Protein AF-A0A933CVE8-F1 (afdb_monomer_lite)

Sequence (75 aa):
MGRKKRGGYIFETYAGDHPPYHVHIYKGTQYIGRFDIENQRPMDADLPAQILRYLEELGYKKLERADIGWPRRKQ

pLDDT: mean 87.7, std 14.99, range [44.75, 98.0]

Structure (mmCIF, N/CA/C/O backbone):
data_AF-A0A933CVE8-F1
#
_entry.id   AF-A0A933CVE8-F1
#
loop_
_atom_site.group_PDB
_atom_site.id
_atom_site.type_symbol
_atom_site.label_atom_id
_atom_site.label_alt_id
_atom_site.label_comp_id
_atom_site.label_asym_id
_atom_site.label_entity_id
_atom_site.label_seq_id
_atom_site.pdbx_PDB_ins_code
_atom_site.Cartn_x
_atom_site.Cartn_y
_atom_site.Cartn_z
_atom_site.occupancy
_atom_site.B_iso_or_equiv
_atom_site.auth_seq_id
_atom_site.auth_comp_id
_atom_site.auth_asym_id
_atom_site.auth_atom_id
_atom_site.pdbx_PDB_model_num
ATOM 1 N N . MET A 1 1 ? 10.800 -7.974 6.120 1.00 74.56 1 MET A N 1
ATOM 2 C CA . MET A 1 1 ? 9.418 -7.758 6.598 1.00 74.56 1 MET A CA 1
ATOM 3 C C . MET A 1 1 ? 9.370 -6.508 7.441 1.00 74.56 1 MET A C 1
ATOM 5 O O . MET A 1 1 ? 10.232 -6.332 8.296 1.00 74.56 1 MET A O 1
ATOM 9 N N . GLY A 1 2 ? 8.385 -5.653 7.203 1.00 90.56 2 GLY A N 1
ATOM 10 C CA . GLY A 1 2 ? 8.162 -4.462 8.010 1.00 90.56 2 GLY A CA 1
ATOM 11 C C . GLY A 1 2 ? 6.691 -4.085 8.008 1.00 90.56 2 GLY A C 1
ATOM 12 O O . GLY A 1 2 ? 6.041 -4.151 6.971 1.00 90.56 2 GLY A O 1
ATOM 13 N N . ARG A 1 3 ? 6.181 -3.684 9.173 1.00 95.56 3 ARG A N 1
ATOM 14 C CA . ARG A 1 3 ? 4.825 -3.163 9.345 1.00 95.56 3 ARG A CA 1
ATOM 15 C C . ARG A 1 3 ? 4.913 -1.763 9.930 1.00 95.56 3 ARG A C 1
ATOM 17 O O . ARG A 1 3 ? 5.424 -1.591 11.034 1.00 95.56 3 ARG A O 1
ATOM 24 N N . LYS A 1 4 ? 4.411 -0.766 9.206 1.00 97.06 4 LYS A N 1
ATOM 25 C CA . LYS A 1 4 ? 4.357 0.634 9.650 1.00 97.06 4 LYS A CA 1
ATOM 26 C C . LYS A 1 4 ? 2.906 1.113 9.696 1.00 97.06 4 LYS A C 1
ATOM 28 O O . LYS A 1 4 ? 2.058 0.610 8.964 1.00 97.06 4 LYS A O 1
ATOM 33 N N . LYS A 1 5 ? 2.607 2.080 10.567 1.00 97.38 5 LYS A N 1
ATOM 34 C CA . LYS A 1 5 ? 1.271 2.686 10.697 1.00 97.38 5 LYS A CA 1
ATOM 35 C C . LYS A 1 5 ? 1.352 4.196 10.506 1.00 97.38 5 LYS A C 1
ATOM 37 O O . LYS A 1 5 ? 2.245 4.830 11.064 1.00 97.38 5 LYS A O 1
ATOM 42 N N . ARG A 1 6 ? 0.407 4.778 9.762 1.00 97.88 6 ARG A N 1
ATOM 43 C CA . ARG A 1 6 ? 0.309 6.235 9.559 1.00 97.88 6 ARG A CA 1
ATOM 44 C C . ARG A 1 6 ? -1.110 6.635 9.166 1.00 97.88 6 ARG A C 1
ATOM 46 O O . ARG A 1 6 ? -1.699 6.009 8.296 1.00 97.88 6 ARG A O 1
ATOM 53 N N . GLY A 1 7 ? -1.669 7.662 9.811 1.00 95.00 7 GLY A N 1
ATOM 54 C CA . GLY A 1 7 ? -2.975 8.227 9.436 1.00 95.00 7 GLY A CA 1
ATOM 55 C C . GLY A 1 7 ? -4.149 7.235 9.449 1.00 95.00 7 GLY A C 1
ATOM 56 O O . GLY A 1 7 ? -5.067 7.379 8.652 1.00 95.00 7 GLY A O 1
ATOM 57 N N . GLY A 1 8 ? -4.100 6.203 10.301 1.00 96.25 8 GLY A N 1
ATOM 58 C CA . GLY A 1 8 ? -5.100 5.124 10.340 1.00 96.25 8 GLY A CA 1
ATOM 59 C C . GLY A 1 8 ? -4.879 3.997 9.321 1.00 96.25 8 GLY A C 1
ATOM 60 O O . GLY A 1 8 ? -5.635 3.027 9.324 1.00 96.25 8 GLY A O 1
ATOM 61 N N . TYR A 1 9 ? -3.836 4.095 8.495 1.00 97.94 9 TYR A N 1
ATOM 62 C CA . TYR A 1 9 ? -3.437 3.066 7.540 1.00 97.94 9 TYR A CA 1
ATOM 63 C C . TYR A 1 9 ? -2.296 2.204 8.078 1.00 97.94 9 TYR A C 1
ATOM 65 O O . TYR A 1 9 ? -1.497 2.634 8.920 1.00 97.94 9 TYR A O 1
ATOM 73 N N . ILE A 1 10 ? -2.225 0.983 7.564 1.00 98.00 10 ILE A N 1
ATOM 74 C CA . ILE A 1 10 ? -1.201 -0.016 7.844 1.00 98.00 10 ILE A CA 1
ATOM 75 C C . ILE A 1 10 ? -0.487 -0.318 6.528 1.00 98.00 10 ILE A C 1
ATOM 77 O O . ILE A 1 10 ? -1.141 -0.576 5.525 1.00 98.00 10 ILE A O 1
ATOM 81 N N . PHE A 1 11 ? 0.841 -0.284 6.560 1.00 97.69 11 PHE A N 1
ATOM 82 C CA . PHE A 1 11 ? 1.728 -0.509 5.425 1.00 97.69 11 PHE A CA 1
ATOM 83 C C . PHE A 1 11 ? 2.609 -1.718 5.734 1.00 97.69 11 PHE A C 1
ATOM 85 O O . PHE A 1 11 ? 3.384 -1.670 6.695 1.00 97.69 11 PHE A O 1
ATOM 92 N N . GLU A 1 12 ? 2.476 -2.795 4.966 1.00 96.75 12 GLU A N 1
ATOM 93 C CA . GLU A 1 12 ? 3.164 -4.070 5.202 1.00 96.75 12 GLU A CA 1
ATOM 94 C C . GLU A 1 12 ? 4.002 -4.501 4.001 1.00 96.75 12 GLU A C 1
ATOM 96 O O . GLU A 1 12 ? 3.545 -4.441 2.866 1.00 96.75 12 GLU A O 1
ATOM 101 N N . THR A 1 13 ? 5.227 -4.957 4.261 1.00 95.50 13 THR A N 1
ATOM 102 C CA . THR A 1 13 ? 6.069 -5.646 3.272 1.00 95.50 13 THR A CA 1
ATOM 103 C C . THR A 1 13 ? 6.311 -7.083 3.709 1.00 95.50 13 THR A C 1
ATOM 105 O O . THR A 1 13 ? 6.701 -7.321 4.864 1.00 95.50 13 THR A O 1
ATOM 108 N N . TYR A 1 14 ? 6.129 -8.043 2.802 1.00 93.12 14 TYR A N 1
ATOM 109 C CA . TYR A 1 14 ? 6.348 -9.458 3.094 1.00 93.12 14 TYR A CA 1
ATOM 110 C C . TYR A 1 14 ? 7.706 -9.924 2.564 1.00 93.12 14 TYR A C 1
ATOM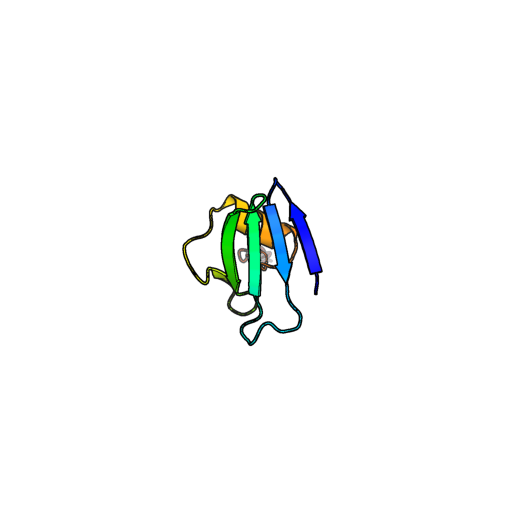 112 O O . TYR A 1 14 ? 8.211 -9.442 1.558 1.00 93.12 14 TYR A O 1
ATOM 120 N N . ALA A 1 15 ? 8.348 -10.856 3.276 1.00 84.69 15 ALA A N 1
ATOM 121 C CA . ALA A 1 15 ? 9.639 -11.401 2.840 1.00 84.69 15 ALA A CA 1
ATOM 122 C C . ALA A 1 15 ? 9.504 -12.334 1.624 1.00 84.69 15 ALA A C 1
ATOM 124 O O . ALA A 1 15 ? 10.481 -12.533 0.916 1.00 84.69 15 ALA A O 1
ATOM 125 N N . GLY A 1 16 ? 8.313 -12.902 1.411 1.00 85.81 16 GLY A N 1
ATOM 126 C CA . GLY A 1 16 ? 8.004 -13.779 0.281 1.00 85.81 16 GLY A CA 1
ATOM 127 C C . GLY A 1 16 ? 7.365 -13.068 -0.912 1.00 85.81 16 GLY A C 1
ATOM 128 O O . GLY A 1 16 ? 6.912 -13.754 -1.823 1.00 85.81 16 GLY A O 1
ATOM 129 N N . ASP A 1 17 ? 7.284 -11.731 -0.911 1.00 86.44 17 ASP A N 1
ATOM 130 C CA . ASP A 1 17 ? 6.778 -11.001 -2.076 1.00 86.44 17 ASP A CA 1
ATOM 131 C C . ASP A 1 17 ? 7.731 -11.228 -3.256 1.00 86.44 17 ASP A C 1
ATOM 133 O O . ASP A 1 17 ? 8.926 -10.931 -3.184 1.00 86.44 17 ASP A O 1
ATOM 137 N N . HIS A 1 18 ? 7.197 -11.778 -4.347 1.00 86.56 18 HIS A N 1
ATOM 138 C CA . HIS A 1 18 ? 7.936 -11.874 -5.599 1.00 86.56 18 HIS A CA 1
ATOM 139 C C . HIS A 1 18 ? 8.052 -10.487 -6.247 1.00 86.56 18 HIS A C 1
ATOM 141 O O . HIS A 1 18 ? 7.118 -9.688 -6.123 1.00 86.56 18 HIS A O 1
ATOM 147 N N . PRO A 1 19 ? 9.155 -10.208 -6.968 1.00 86.38 19 PRO A N 1
ATOM 148 C CA . PRO A 1 19 ? 9.319 -8.957 -7.692 1.00 86.38 19 PRO A CA 1
ATOM 149 C C . PRO A 1 19 ? 8.124 -8.637 -8.617 1.00 86.38 19 PRO A C 1
ATOM 151 O O . PRO A 1 19 ? 7.598 -9.546 -9.268 1.00 86.38 19 PRO A O 1
ATOM 154 N N . PRO A 1 20 ? 7.714 -7.358 -8.718 1.00 91.25 20 PRO A N 1
ATOM 155 C CA . PRO A 1 20 ? 8.330 -6.215 -8.050 1.00 91.25 20 PRO A CA 1
ATOM 156 C C . PRO A 1 20 ? 8.032 -6.160 -6.543 1.00 91.25 20 PRO A C 1
ATOM 158 O O . PRO A 1 20 ? 6.923 -6.478 -6.105 1.00 91.25 20 PRO A O 1
ATOM 161 N N . TYR A 1 21 ? 9.008 -5.725 -5.744 1.00 93.56 21 TYR A N 1
ATOM 162 C CA . TYR A 1 21 ? 8.815 -5.488 -4.315 1.00 93.56 21 TYR A CA 1
ATOM 163 C C . TYR A 1 21 ? 7.762 -4.406 -4.103 1.00 93.56 21 TYR A C 1
ATOM 165 O O . TYR A 1 21 ? 7.841 -3.302 -4.648 1.00 93.56 21 TYR A O 1
ATOM 173 N N . HIS A 1 22 ? 6.781 -4.713 -3.264 1.00 95.94 22 HIS A N 1
ATOM 174 C CA . HIS A 1 22 ? 5.644 -3.839 -3.048 1.00 95.94 22 HIS A CA 1
ATOM 175 C C . HIS A 1 22 ? 5.256 -3.760 -1.578 1.00 95.94 22 HIS A C 1
ATOM 177 O O . HIS A 1 22 ? 5.666 -4.562 -0.740 1.00 95.94 22 HIS A O 1
ATOM 183 N N . VAL A 1 23 ? 4.479 -2.731 -1.259 1.00 96.69 23 VAL A N 1
ATOM 184 C CA . VAL A 1 23 ? 3.876 -2.546 0.058 1.00 96.69 23 VAL A CA 1
ATOM 185 C C . VAL A 1 23 ? 2.369 -2.718 -0.046 1.00 96.69 23 VAL A C 1
ATOM 187 O O . VAL A 1 23 ? 1.725 -2.130 -0.915 1.00 96.69 23 VAL A O 1
ATOM 190 N N . HIS A 1 24 ? 1.816 -3.525 0.852 1.00 96.94 24 HIS A N 1
ATOM 191 C CA . HIS A 1 24 ? 0.386 -3.757 1.012 1.00 96.94 24 HIS A CA 1
ATOM 192 C C . HIS A 1 24 ? -0.194 -2.711 1.955 1.00 96.94 24 HIS A C 1
ATOM 194 O O . HIS A 1 24 ? 0.380 -2.431 3.011 1.00 96.94 24 HIS A O 1
ATOM 200 N N . ILE A 1 25 ? -1.319 -2.117 1.568 1.00 97.44 25 ILE A N 1
ATOM 201 C CA . ILE A 1 25 ? -1.919 -0.984 2.269 1.00 97.44 25 ILE A CA 1
ATOM 202 C C . ILE A 1 25 ? -3.303 -1.384 2.762 1.00 97.44 25 ILE A C 1
ATOM 204 O O . ILE A 1 25 ? -4.168 -1.788 1.984 1.00 97.44 25 ILE A O 1
ATOM 208 N N . TYR A 1 26 ? -3.530 -1.205 4.059 1.00 97.12 26 TYR A N 1
ATOM 209 C CA . TYR A 1 26 ? -4.800 -1.499 4.714 1.00 97.12 26 TYR A CA 1
ATOM 210 C C . TYR A 1 26 ? -5.303 -0.299 5.511 1.00 97.12 26 TYR A C 1
ATOM 212 O O . TYR A 1 26 ? -4.512 0.511 5.996 1.00 97.12 26 TYR A O 1
ATOM 220 N N . LYS A 1 27 ? -6.616 -0.221 5.725 1.00 95.81 27 LYS A N 1
ATOM 221 C CA . LYS A 1 27 ? -7.254 0.676 6.698 1.00 95.81 27 LYS A CA 1
ATOM 222 C C . LYS A 1 27 ? -8.078 -0.170 7.666 1.00 95.81 27 LYS A C 1
ATOM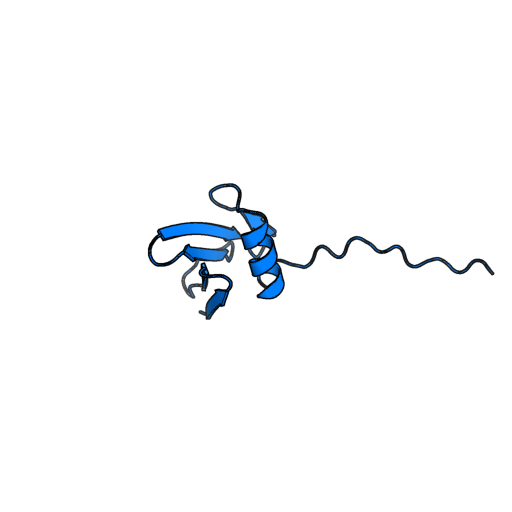 224 O O . LYS A 1 27 ? -9.148 -0.662 7.321 1.00 95.81 27 LYS A O 1
ATOM 229 N N . GLY A 1 28 ? -7.553 -0.392 8.870 1.00 92.12 28 GLY A N 1
ATOM 230 C CA . GLY A 1 28 ? -8.099 -1.414 9.768 1.00 92.12 28 GLY A CA 1
ATOM 231 C C . GLY A 1 28 ? -7.946 -2.811 9.156 1.00 92.12 28 GLY A C 1
ATOM 232 O O . GLY A 1 28 ? -6.821 -3.263 8.962 1.00 92.12 28 GLY A O 1
ATOM 233 N N . THR A 1 29 ? -9.065 -3.470 8.848 1.00 93.25 29 THR A N 1
ATOM 234 C CA . THR A 1 29 ? -9.120 -4.784 8.177 1.00 93.25 29 THR A CA 1
ATOM 235 C C . THR A 1 29 ? -9.372 -4.692 6.671 1.00 93.25 29 THR A C 1
ATOM 237 O O . THR A 1 29 ? -9.288 -5.700 5.976 1.00 93.25 29 THR A O 1
ATOM 240 N N . GLN A 1 30 ? -9.680 -3.501 6.148 1.00 95.12 30 GLN A N 1
ATOM 241 C CA . GLN A 1 30 ? -9.958 -3.306 4.730 1.00 95.12 30 GLN A CA 1
ATOM 242 C C . GLN A 1 30 ? -8.653 -3.212 3.938 1.00 95.12 30 GLN A C 1
ATOM 244 O O . GLN A 1 30 ? -7.811 -2.363 4.235 1.00 95.12 30 GLN A O 1
ATOM 249 N N . TYR A 1 31 ? -8.517 -4.039 2.904 1.00 95.75 31 TYR A N 1
ATOM 250 C CA . TYR A 1 31 ? -7.447 -3.923 1.916 1.00 95.75 31 TYR A CA 1
ATOM 251 C C . TYR A 1 31 ? -7.731 -2.757 0.964 1.00 95.75 31 TYR A C 1
ATOM 253 O O . TYR A 1 31 ? -8.824 -2.653 0.407 1.00 95.75 31 TYR A O 1
ATOM 261 N N . ILE A 1 32 ? -6.756 -1.860 0.818 1.00 96.19 32 ILE A N 1
ATOM 262 C CA . ILE A 1 32 ? -6.864 -0.658 -0.017 1.00 96.19 32 ILE A CA 1
ATOM 263 C C . ILE A 1 32 ? -6.141 -0.849 -1.350 1.00 96.19 32 ILE A C 1
ATOM 265 O O . ILE A 1 32 ? -6.637 -0.393 -2.375 1.00 96.19 32 ILE A O 1
ATOM 269 N N . GLY A 1 33 ? -4.984 -1.512 -1.346 1.00 96.25 33 GLY A N 1
ATOM 270 C CA . GLY A 1 33 ? -4.206 -1.764 -2.556 1.00 96.25 33 GLY A CA 1
ATOM 271 C C . GLY A 1 33 ? -2.722 -1.956 -2.281 1.00 96.25 33 GLY A C 1
ATOM 272 O O . GLY A 1 33 ? -2.278 -1.974 -1.128 1.00 96.25 33 GLY A O 1
ATOM 273 N N . ARG A 1 34 ? -1.951 -2.062 -3.364 1.00 96.62 34 ARG A N 1
ATOM 274 C CA . ARG A 1 34 ? -0.489 -2.178 -3.338 1.00 96.62 34 ARG A CA 1
ATOM 275 C C . ARG A 1 34 ? 0.208 -1.049 -4.071 1.00 96.62 34 ARG A C 1
ATOM 277 O O . ARG A 1 34 ? -0.288 -0.531 -5.074 1.00 96.62 34 ARG A O 1
ATOM 284 N N . PHE A 1 35 ? 1.400 -0.725 -3.586 1.00 97.19 35 PHE A N 1
ATOM 285 C CA . PHE A 1 35 ? 2.319 0.192 -4.245 1.00 97.19 35 PHE A CA 1
ATOM 286 C C . PHE A 1 35 ? 3.632 -0.511 -4.577 1.00 97.19 35 PHE A C 1
ATOM 288 O O . PHE A 1 35 ? 4.279 -1.072 -3.692 1.00 97.19 35 PHE A O 1
ATOM 295 N N . ASP A 1 36 ? 4.010 -0.449 -5.848 1.00 96.50 36 ASP A N 1
ATOM 296 C CA . ASP A 1 36 ? 5.261 -0.954 -6.393 1.00 96.50 36 ASP A CA 1
ATOM 297 C C . ASP A 1 36 ? 6.405 -0.010 -5.999 1.00 96.50 36 ASP A C 1
ATOM 299 O O . ASP A 1 36 ? 6.484 1.131 -6.464 1.00 96.50 36 ASP A O 1
ATOM 303 N N . ILE A 1 37 ? 7.281 -0.479 -5.111 1.00 95.00 37 ILE A N 1
ATOM 304 C CA . ILE A 1 37 ? 8.407 0.302 -4.585 1.00 95.00 37 ILE A CA 1
ATOM 305 C C . ILE A 1 37 ? 9.503 0.436 -5.649 1.00 95.00 37 ILE A C 1
ATOM 307 O O . ILE A 1 37 ? 10.246 1.417 -5.656 1.00 95.00 37 ILE A O 1
ATOM 311 N N . GLU A 1 38 ? 9.623 -0.512 -6.570 1.00 94.00 38 GLU A N 1
ATOM 312 C CA . GLU A 1 38 ? 10.680 -0.491 -7.580 1.00 94.00 38 GLU A CA 1
ATOM 313 C C . GLU A 1 38 ? 10.316 0.456 -8.725 1.00 94.00 38 GLU A C 1
ATOM 315 O O . GLU A 1 38 ? 11.093 1.351 -9.065 1.00 94.00 38 GLU A O 1
ATOM 320 N N . ASN A 1 39 ? 9.097 0.325 -9.245 1.00 95.44 39 ASN A N 1
ATOM 321 C CA . ASN A 1 39 ? 8.592 1.110 -10.371 1.00 95.44 39 ASN A CA 1
ATOM 322 C C . ASN A 1 39 ? 7.834 2.377 -9.946 1.00 95.44 39 ASN A C 1
ATOM 324 O O . ASN A 1 39 ? 7.377 3.127 -10.804 1.00 95.44 39 ASN A O 1
ATOM 328 N N . GLN A 1 40 ? 7.708 2.633 -8.638 1.00 95.44 40 GLN A N 1
ATOM 329 C CA . GLN A 1 40 ? 7.138 3.860 -8.066 1.00 95.44 40 GLN A CA 1
ATOM 330 C C . GLN A 1 40 ? 5.694 4.149 -8.514 1.00 95.44 40 GLN A C 1
ATOM 332 O O . GLN A 1 40 ? 5.330 5.299 -8.768 1.00 95.44 40 GLN A O 1
ATOM 337 N N . ARG A 1 41 ? 4.851 3.110 -8.584 1.00 95.75 41 ARG A N 1
ATOM 338 C CA . ARG A 1 41 ? 3.465 3.220 -9.068 1.00 95.75 41 ARG A CA 1
ATOM 339 C C . ARG A 1 41 ? 2.470 2.362 -8.276 1.00 95.75 41 ARG A C 1
ATOM 341 O O . ARG A 1 41 ? 2.848 1.317 -7.748 1.00 95.75 41 ARG A O 1
ATOM 348 N N . PRO A 1 42 ? 1.185 2.750 -8.208 1.00 96.25 42 PRO A N 1
ATOM 349 C CA . PRO A 1 42 ? 0.124 1.846 -7.766 1.00 96.25 42 PRO A CA 1
ATOM 350 C C . PRO A 1 42 ? 0.042 0.591 -8.650 1.00 96.25 4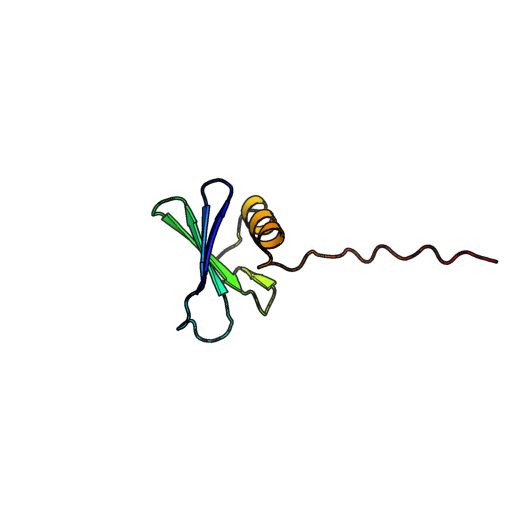2 PRO A C 1
ATOM 352 O O . PRO A 1 42 ? 0.283 0.672 -9.856 1.00 96.25 42 PRO A O 1
ATOM 355 N N . MET A 1 43 ? -0.292 -0.562 -8.060 1.00 94.75 43 MET A N 1
ATOM 356 C CA . MET A 1 43 ? -0.385 -1.836 -8.796 1.00 94.75 43 MET A CA 1
ATOM 357 C C . MET A 1 43 ? -1.811 -2.232 -9.183 1.00 94.75 43 MET A C 1
ATOM 359 O O . MET A 1 43 ? -2.003 -2.817 -10.243 1.00 94.75 43 MET A O 1
ATOM 363 N N . ASP A 1 44 ? -2.787 -1.959 -8.314 1.00 87.19 44 ASP A N 1
ATOM 364 C CA . ASP A 1 44 ? -4.160 -2.454 -8.475 1.00 87.19 44 ASP A CA 1
ATOM 365 C C . ASP A 1 44 ? -5.086 -1.366 -9.039 1.00 87.19 44 ASP A C 1
ATOM 367 O O . ASP A 1 44 ? -5.709 -1.534 -10.083 1.00 87.19 44 ASP A O 1
ATOM 371 N N . ALA A 1 45 ? -5.157 -0.233 -8.341 1.00 85.44 45 ALA A N 1
ATOM 372 C CA . ALA A 1 45 ? -5.969 0.926 -8.685 1.00 85.44 45 ALA A CA 1
ATOM 373 C C . ALA A 1 45 ? -5.270 2.203 -8.208 1.00 85.44 45 ALA A C 1
ATOM 375 O O . ALA A 1 45 ? -4.320 2.139 -7.419 1.00 85.44 45 ALA A O 1
ATOM 376 N N . ASP A 1 46 ? -5.762 3.358 -8.655 1.00 92.31 46 ASP A N 1
ATOM 377 C CA . ASP A 1 46 ? -5.252 4.643 -8.191 1.00 92.31 46 ASP A CA 1
ATOM 378 C C . ASP A 1 46 ? -5.351 4.754 -6.671 1.00 92.31 46 ASP A C 1
ATOM 380 O O . ASP A 1 46 ? -6.399 4.538 -6.053 1.00 92.31 46 ASP A O 1
ATOM 384 N N . LEU A 1 47 ? -4.225 5.112 -6.060 1.00 94.94 47 LEU A N 1
ATOM 385 C CA . LEU A 1 47 ? -4.159 5.348 -4.630 1.00 94.94 47 LEU A CA 1
ATOM 386 C C . LEU A 1 47 ? -4.496 6.815 -4.340 1.00 94.94 47 LEU A C 1
ATOM 388 O O . LEU A 1 47 ? -3.970 7.711 -5.005 1.00 94.94 47 LEU A O 1
ATOM 392 N N . PRO A 1 48 ? -5.305 7.092 -3.303 1.00 94.62 48 PRO A N 1
ATOM 393 C CA . PRO A 1 48 ? -5.550 8.453 -2.849 1.00 94.62 48 PRO A CA 1
ATOM 394 C C . PRO A 1 48 ? -4.242 9.212 -2.588 1.00 94.62 48 PRO A C 1
ATOM 396 O O . PRO A 1 48 ? -3.313 8.669 -1.986 1.00 94.62 48 PRO A O 1
ATOM 399 N N . ALA A 1 49 ? -4.197 10.502 -2.933 1.00 94.75 49 ALA A N 1
ATOM 400 C CA . ALA A 1 49 ? -3.008 11.347 -2.751 1.00 94.75 49 ALA A CA 1
ATOM 401 C C . ALA A 1 49 ? -2.472 11.345 -1.304 1.00 94.75 49 ALA A C 1
ATOM 403 O O . ALA A 1 49 ? -1.266 11.402 -1.071 1.00 94.75 49 ALA A O 1
ATOM 404 N N . GLN A 1 50 ? -3.364 11.207 -0.316 1.00 96.31 50 GLN A N 1
ATOM 405 C CA . GLN A 1 50 ? -2.993 11.059 1.093 1.00 96.31 50 GLN A CA 1
ATOM 406 C C . GLN A 1 50 ? -2.118 9.819 1.344 1.00 96.31 50 GLN A C 1
ATOM 408 O O . GLN A 1 50 ? -1.162 9.888 2.114 1.00 96.31 50 GLN A O 1
ATOM 413 N N . ILE A 1 51 ? -2.432 8.694 0.698 1.00 96.62 51 ILE A N 1
ATOM 414 C CA . ILE A 1 51 ? -1.671 7.449 0.821 1.00 96.62 51 ILE A CA 1
ATOM 415 C C . ILE A 1 51 ? -0.313 7.598 0.143 1.00 96.62 51 ILE A C 1
ATOM 417 O O . ILE A 1 51 ? 0.688 7.200 0.731 1.00 96.62 51 ILE A O 1
ATOM 421 N N . LEU A 1 52 ? -0.255 8.234 -1.031 1.00 96.12 52 LEU A N 1
ATOM 422 C CA . LEU A 1 52 ? 1.011 8.539 -1.708 1.00 96.12 52 LEU A CA 1
ATOM 423 C C . LEU A 1 52 ? 1.935 9.379 -0.818 1.00 96.12 52 LEU A C 1
ATOM 425 O O . LEU A 1 52 ? 3.108 9.044 -0.668 1.00 96.12 52 LEU A O 1
ATOM 429 N N . ARG A 1 53 ? 1.393 10.391 -0.130 1.00 96.44 53 ARG A N 1
ATOM 430 C CA . ARG A 1 53 ? 2.159 11.184 0.840 1.00 96.44 53 ARG A CA 1
ATOM 431 C C . ARG A 1 53 ? 2.683 10.337 1.999 1.00 96.44 53 ARG A C 1
ATOM 433 O O . ARG A 1 53 ? 3.830 10.480 2.401 1.00 96.44 53 ARG A O 1
ATOM 440 N N . TYR A 1 54 ? 1.871 9.430 2.541 1.00 97.56 54 TYR A N 1
ATOM 441 C CA . TYR A 1 54 ? 2.329 8.525 3.600 1.00 97.56 54 TYR A CA 1
ATOM 442 C C . TYR A 1 54 ? 3.389 7.540 3.111 1.00 97.56 54 TYR A C 1
ATOM 444 O O . TYR A 1 54 ? 4.323 7.249 3.852 1.00 97.56 54 TYR A O 1
ATOM 452 N N . LEU A 1 55 ? 3.293 7.059 1.872 1.00 96.62 55 LEU A N 1
ATOM 453 C CA . LEU A 1 55 ? 4.329 6.229 1.264 1.00 96.62 55 LEU A CA 1
ATOM 454 C C . LEU A 1 55 ? 5.659 6.988 1.160 1.00 96.62 55 LEU A C 1
ATOM 456 O O . LEU A 1 55 ? 6.700 6.391 1.429 1.00 96.62 55 LEU A O 1
ATOM 460 N N . GLU A 1 56 ? 5.635 8.285 0.845 1.00 95.75 56 GLU A N 1
ATOM 461 C CA . GLU A 1 56 ? 6.828 9.149 0.845 1.00 95.75 56 GLU A CA 1
ATOM 462 C C . GLU A 1 56 ? 7.387 9.345 2.256 1.00 95.75 56 GLU A C 1
ATOM 464 O O . GLU A 1 56 ? 8.561 9.073 2.501 1.00 95.75 56 GLU A O 1
ATOM 469 N N . GLU A 1 57 ? 6.538 9.737 3.210 1.00 95.62 57 GLU A N 1
ATOM 470 C CA . GLU A 1 57 ? 6.923 9.942 4.614 1.00 95.62 57 GLU A CA 1
ATOM 471 C C . GLU A 1 57 ? 7.540 8.676 5.243 1.00 95.62 57 GLU A C 1
ATOM 473 O O . GLU A 1 57 ? 8.411 8.762 6.109 1.00 95.62 57 GLU A O 1
ATOM 478 N N . LEU A 1 58 ? 7.091 7.490 4.819 1.00 95.88 58 LEU A N 1
ATOM 479 C CA . LEU A 1 58 ? 7.570 6.198 5.317 1.00 95.88 58 LEU A CA 1
ATOM 480 C C . LEU A 1 58 ? 8.758 5.627 4.523 1.00 95.88 58 LEU A C 1
ATOM 482 O O . LEU A 1 58 ? 9.290 4.582 4.924 1.00 95.88 58 LEU A O 1
ATOM 486 N N . GLY A 1 59 ? 9.171 6.299 3.442 1.00 94.75 59 GLY A N 1
ATOM 487 C CA . GLY A 1 59 ? 10.311 5.939 2.595 1.00 94.75 59 GLY A CA 1
ATOM 488 C C . GLY A 1 59 ? 10.045 4.835 1.566 1.00 94.75 59 GLY A C 1
ATOM 489 O O . GLY A 1 59 ? 10.994 4.266 1.039 1.00 94.75 59 GLY A O 1
ATOM 490 N N . TYR A 1 60 ? 8.781 4.501 1.293 1.00 95.12 60 TYR A N 1
ATOM 491 C CA . TYR A 1 60 ? 8.398 3.532 0.255 1.00 95.12 60 TYR A CA 1
ATOM 492 C C . TYR A 1 60 ? 8.277 4.179 -1.127 1.00 95.12 60 TYR A C 1
ATOM 494 O O . TYR A 1 60 ? 8.594 3.561 -2.143 1.00 95.12 60 TYR A O 1
ATOM 502 N N . LYS A 1 61 ? 7.839 5.438 -1.165 1.00 94.94 61 LYS A N 1
ATOM 503 C CA . LYS A 1 61 ? 7.826 6.255 -2.373 1.00 94.94 61 LYS A CA 1
ATOM 504 C C . LYS A 1 61 ? 8.982 7.252 -2.306 1.00 94.94 61 LYS A C 1
ATOM 506 O O . LYS A 1 61 ? 9.205 7.898 -1.285 1.00 94.94 61 LYS A O 1
ATOM 511 N N . LYS A 1 62 ? 9.743 7.362 -3.390 1.00 91.50 62 LYS A N 1
ATOM 512 C CA . LYS A 1 62 ? 10.778 8.378 -3.552 1.00 91.50 62 LYS A CA 1
ATOM 513 C C . LYS A 1 62 ? 10.090 9.738 -3.577 1.00 91.50 62 LYS A C 1
ATOM 515 O O . LYS A 1 62 ? 9.085 9.919 -4.270 1.00 91.50 62 LYS A O 1
ATOM 520 N N . LEU A 1 63 ? 10.646 10.682 -2.822 1.00 80.81 63 LEU A N 1
ATOM 521 C CA . LEU A 1 63 ? 10.294 12.084 -2.976 1.00 80.81 63 LEU A CA 1
ATOM 522 C C . LEU A 1 63 ? 10.567 12.444 -4.432 1.00 80.81 63 LEU A C 1
ATOM 524 O O . LEU A 1 63 ? 11.700 12.298 -4.898 1.00 80.81 63 LEU A O 1
ATOM 528 N N . GLU A 1 64 ? 9.537 12.905 -5.132 1.00 67.94 64 GLU A N 1
ATOM 529 C CA . GLU A 1 64 ? 9.726 13.655 -6.364 1.00 67.94 64 GLU A CA 1
ATOM 530 C C . GLU A 1 64 ? 10.506 14.908 -5.951 1.00 67.94 64 GLU A C 1
ATOM 532 O O . GLU A 1 64 ? 9.934 15.916 -5.532 1.00 67.94 64 GLU A O 1
ATOM 537 N N . ARG A 1 65 ? 11.843 14.838 -5.974 1.00 60.06 65 ARG A N 1
ATOM 538 C CA . ARG A 1 65 ? 12.651 16.048 -6.036 1.00 60.06 65 ARG A CA 1
ATOM 539 C C . ARG A 1 65 ? 12.304 16.623 -7.394 1.00 60.06 65 ARG A C 1
ATOM 541 O O . ARG A 1 65 ? 12.937 16.263 -8.377 1.00 60.06 65 ARG A O 1
ATOM 548 N N . ALA A 1 66 ? 11.282 17.477 -7.442 1.00 56.41 66 ALA A N 1
ATOM 549 C CA . ALA A 1 66 ? 11.174 18.440 -8.516 1.00 56.41 66 ALA A CA 1
ATOM 550 C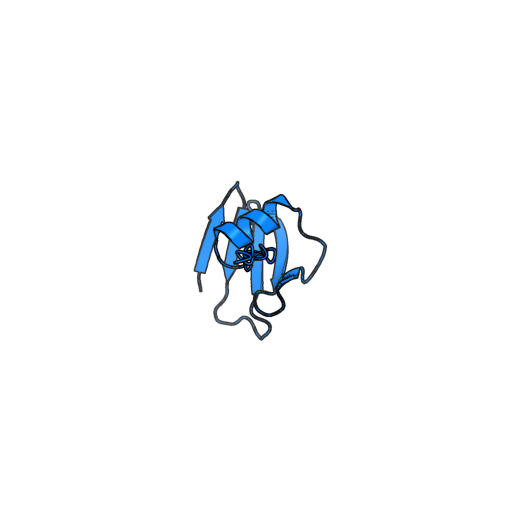 C . ALA A 1 66 ? 12.579 19.013 -8.664 1.00 56.41 66 ALA A C 1
ATOM 552 O O . ALA A 1 66 ? 13.165 19.430 -7.658 1.00 56.41 66 ALA A O 1
ATOM 553 N N . ASP A 1 67 ? 13.145 18.904 -9.862 1.00 52.22 67 ASP A N 1
ATOM 554 C CA . ASP A 1 67 ? 14.415 19.500 -10.226 1.00 52.22 67 ASP A CA 1
ATOM 555 C C . ASP A 1 67 ? 14.331 20.995 -9.918 1.00 52.22 67 ASP A C 1
ATOM 557 O O . ASP A 1 67 ? 13.975 21.823 -10.754 1.00 52.22 67 ASP A O 1
ATOM 561 N N . ILE A 1 68 ? 14.611 21.354 -8.666 1.00 53.31 68 ILE A N 1
ATOM 562 C CA . ILE A 1 68 ? 14.863 22.713 -8.234 1.00 53.31 68 ILE A CA 1
ATOM 563 C C . ILE A 1 68 ? 16.173 23.061 -8.908 1.00 53.31 68 ILE A C 1
ATOM 565 O O . ILE A 1 68 ? 17.257 22.809 -8.380 1.00 53.31 68 ILE A O 1
ATOM 569 N N . GLY A 1 69 ? 16.036 23.553 -10.140 1.00 51.19 69 GLY A N 1
ATOM 570 C CA . GLY A 1 69 ? 17.097 24.122 -10.935 1.00 51.19 69 GLY A CA 1
ATOM 571 C C . GLY A 1 69 ? 17.881 25.058 -10.040 1.00 51.19 69 GLY A C 1
ATOM 572 O O . GLY A 1 69 ? 17.400 26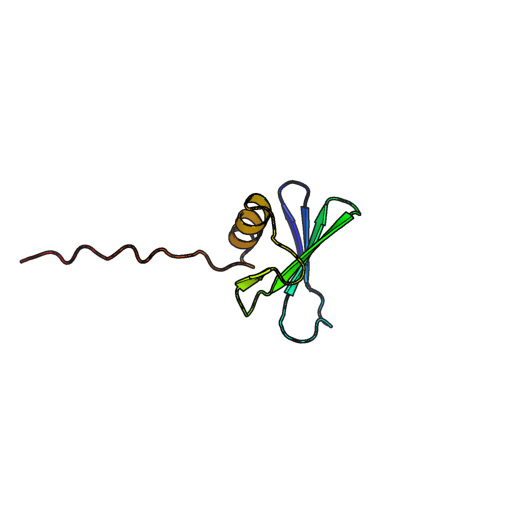.114 -9.632 1.00 51.19 69 GLY A O 1
ATOM 573 N N . TRP A 1 70 ? 19.084 24.620 -9.694 1.00 44.75 70 TRP A N 1
ATOM 574 C CA . TRP A 1 70 ? 20.071 25.442 -9.028 1.00 44.75 70 TRP A CA 1
ATOM 575 C C . TRP A 1 70 ? 20.186 26.751 -9.815 1.00 44.75 70 TRP A C 1
ATOM 577 O O . TRP A 1 70 ? 20.454 26.684 -11.022 1.00 44.75 70 TRP A O 1
ATOM 587 N N . PRO A 1 71 ? 19.986 27.940 -9.214 1.00 55.16 71 PRO A N 1
ATOM 588 C CA . PRO A 1 71 ? 20.202 29.166 -9.955 1.00 55.16 71 PRO A CA 1
ATOM 589 C C . PRO A 1 71 ? 21.679 29.195 -10.345 1.00 55.16 71 PRO A C 1
ATOM 591 O O . PRO A 1 71 ? 22.566 29.299 -9.493 1.00 55.16 71 PRO A O 1
ATOM 594 N N . ARG A 1 72 ? 21.965 29.069 -11.648 1.00 54.28 72 ARG A N 1
ATOM 595 C CA . ARG A 1 72 ? 23.288 29.408 -12.165 1.00 54.28 72 ARG A CA 1
ATOM 596 C C . ARG A 1 72 ? 23.508 30.873 -11.812 1.00 54.28 72 ARG A C 1
ATOM 598 O O . ARG A 1 72 ? 22.899 31.749 -12.421 1.00 54.28 72 ARG A O 1
ATOM 605 N N . ARG A 1 73 ? 24.355 31.133 -10.815 1.00 55.09 73 ARG A N 1
ATOM 606 C CA . ARG A 1 73 ? 24.904 32.467 -10.581 1.00 55.09 73 ARG A CA 1
ATOM 607 C C . ARG A 1 73 ? 25.557 32.904 -11.891 1.00 55.09 73 ARG A C 1
ATOM 609 O O . ARG A 1 73 ? 26.546 32.301 -12.306 1.00 55.09 73 ARG A O 1
ATOM 616 N N . LYS A 1 74 ? 24.959 33.883 -12.575 1.00 50.75 74 LYS A N 1
ATOM 617 C CA . LYS A 1 74 ? 25.672 34.619 -13.615 1.00 50.75 74 LYS A CA 1
ATOM 618 C C . LYS A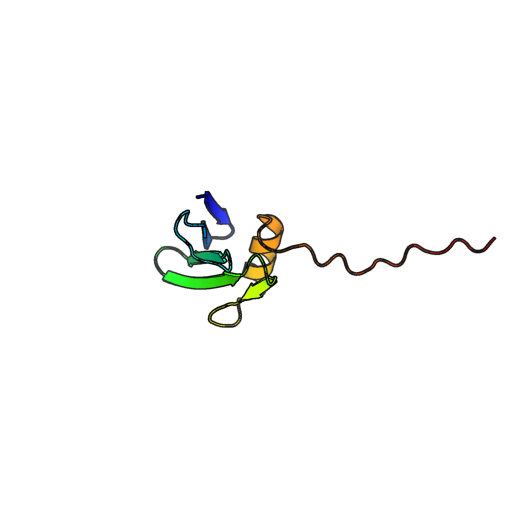 1 74 ? 26.759 35.432 -12.913 1.00 50.75 74 LYS A C 1
ATOM 620 O O . LYS A 1 74 ? 26.480 36.063 -11.895 1.00 50.75 74 LYS A O 1
ATOM 625 N N . GLN A 1 75 ? 27.976 35.270 -13.425 1.00 59.59 75 GLN A N 1
ATOM 626 C CA . GLN A 1 75 ? 29.138 36.105 -13.133 1.00 59.59 75 GLN A CA 1
ATOM 627 C C . GLN A 1 75 ? 28.855 37.548 -13.542 1.00 59.59 75 GLN A C 1
ATOM 629 O O . GLN A 1 75 ? 28.090 37.722 -14.523 1.00 59.59 75 GLN A O 1
#

Radius of gyration: 15.42 Å; chains: 1; bounding box: 39×50×24 Å

Secondary structure (DSSP, 8-state):
-EEEEETTEEEEE-TTPPSSPEEEEEETTEEEEEEETTTTEESSSPPPHHHHHHHHHTTSSPP------------

Foldseek 3Di:
DDWDDDPQKIWDWDPPDDPQGWIWIARVPRTDAIARLVVQGTDPDDDPPVVSVVCCVVVSHPPPPPCPPDPPPDD